Protein AF-A0A351FPG0-F1 (afdb_monomer)

Foldseek 3Di:
DDDPPVPVLVVQVVVVVLVVVVVVPFDNPWDWDKDFDADPNDGQFIWIDTPQKIWTQGPVQQKIWIAHNVRDTPDIDHNVRGPDDPPDPDD

Structure (mmCIF, N/CA/C/O backbone):
data_AF-A0A351FPG0-F1
#
_entry.id   AF-A0A351FPG0-F1
#
loop_
_atom_site.group_PDB
_atom_site.id
_atom_site.type_symbol
_atom_site.label_atom_id
_atom_site.label_alt_id
_atom_site.label_comp_id
_atom_site.label_asym_id
_atom_site.label_entity_id
_atom_site.label_seq_id
_atom_site.pdbx_PDB_ins_code
_atom_site.Cartn_x
_atom_site.Cartn_y
_atom_site.Cartn_z
_atom_site.occupancy
_atom_site.B_iso_or_equiv
_atom_site.auth_seq_id
_atom_site.auth_comp_id
_atom_site.auth_asym_id
_atom_site.auth_atom_id
_atom_site.pdbx_PDB_model_num
ATOM 1 N N . MET A 1 1 ? 14.680 13.300 -21.858 1.00 40.03 1 MET A N 1
ATOM 2 C CA . MET A 1 1 ? 13.854 14.024 -20.872 1.00 40.03 1 MET A CA 1
ATOM 3 C C . MET A 1 1 ? 13.135 12.968 -20.057 1.00 40.03 1 MET A C 1
ATOM 5 O O . MET A 1 1 ? 12.169 12.394 -20.536 1.00 40.03 1 MET A O 1
ATOM 9 N N . SER A 1 2 ? 13.717 12.577 -18.926 1.00 39.22 2 SER A N 1
ATOM 10 C CA . SER A 1 2 ? 13.347 11.348 -18.221 1.00 39.22 2 SER A CA 1
ATOM 11 C C . SER A 1 2 ? 12.521 11.668 -16.974 1.00 39.22 2 SER A C 1
ATOM 13 O O . SER A 1 2 ? 13.051 12.222 -16.024 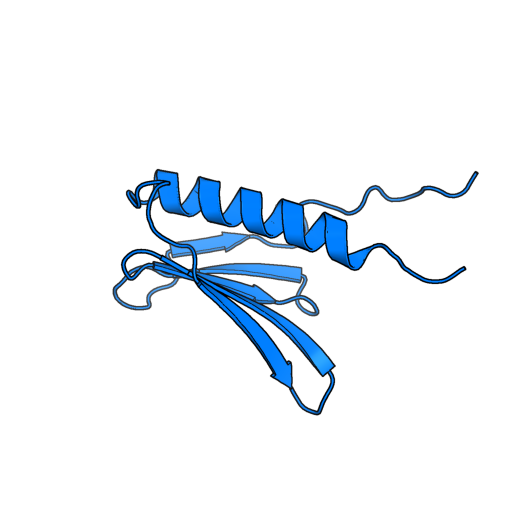1.00 39.22 2 SER A O 1
ATOM 15 N N . HIS A 1 3 ? 11.244 11.278 -17.009 1.00 45.47 3 HIS A N 1
ATOM 16 C CA . HIS A 1 3 ? 10.529 10.613 -15.912 1.00 45.47 3 HIS A CA 1
ATOM 17 C C . HIS A 1 3 ? 10.473 11.300 -14.526 1.00 45.47 3 HIS A C 1
ATOM 19 O O . HIS A 1 3 ? 10.747 10.677 -13.506 1.00 45.47 3 HIS A O 1
ATOM 25 N N . ASP A 1 4 ? 9.951 12.525 -14.448 1.00 47.06 4 ASP A N 1
ATOM 26 C CA . ASP A 1 4 ? 9.459 13.114 -13.182 1.00 47.06 4 ASP A CA 1
ATOM 27 C C . ASP A 1 4 ? 8.016 12.650 -12.842 1.00 47.06 4 ASP A C 1
ATOM 29 O O . ASP A 1 4 ? 7.182 13.392 -12.328 1.00 47.06 4 ASP A O 1
ATOM 33 N N . GLN A 1 5 ? 7.679 11.399 -13.185 1.00 52.78 5 GLN A N 1
ATOM 34 C CA . GLN A 1 5 ? 6.313 10.846 -13.116 1.00 52.78 5 GLN A CA 1
ATOM 35 C C . GLN A 1 5 ? 6.020 10.083 -11.808 1.00 52.78 5 GLN A C 1
ATOM 37 O O . GLN A 1 5 ? 4.862 9.846 -11.469 1.00 52.78 5 GLN A O 1
ATOM 42 N N . HIS A 1 6 ? 7.048 9.766 -11.014 1.00 61.81 6 HIS A N 1
ATOM 43 C CA . HIS A 1 6 ? 6.890 9.100 -9.715 1.00 61.81 6 HIS A CA 1
ATOM 44 C C . HIS A 1 6 ? 6.149 9.929 -8.640 1.00 61.81 6 HIS A C 1
ATOM 46 O O . HIS A 1 6 ? 5.309 9.355 -7.942 1.00 61.81 6 HIS A O 1
ATOM 52 N N . PRO A 1 7 ? 6.400 11.245 -8.460 1.00 75.31 7 PRO A N 1
ATOM 53 C CA . PRO A 1 7 ? 5.831 11.999 -7.337 1.00 75.31 7 PRO A CA 1
ATOM 54 C C . PRO A 1 7 ? 4.303 12.125 -7.388 1.00 75.31 7 PRO A C 1
ATOM 56 O O . PRO A 1 7 ? 3.640 12.025 -6.354 1.00 75.31 7 PRO A O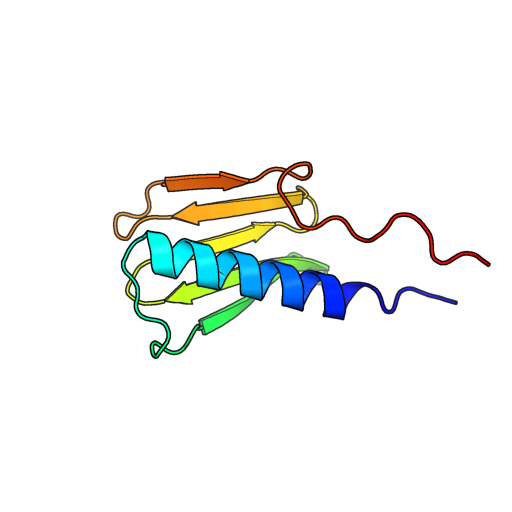 1
ATOM 59 N N . GLN A 1 8 ? 3.738 12.312 -8.586 1.00 79.75 8 GLN A N 1
ATOM 60 C CA . GLN A 1 8 ? 2.293 12.472 -8.781 1.00 79.75 8 GLN A CA 1
ATOM 61 C C . GLN A 1 8 ? 1.538 11.174 -8.498 1.00 79.75 8 GLN A C 1
ATOM 63 O O . GLN A 1 8 ? 0.562 11.186 -7.749 1.00 79.75 8 GLN A O 1
ATOM 68 N N . GLN A 1 9 ? 2.034 10.046 -9.013 1.00 83.69 9 GLN A N 1
ATOM 69 C CA . GLN A 1 9 ? 1.418 8.744 -8.772 1.00 83.69 9 GLN A CA 1
ATOM 70 C C . GLN A 1 9 ? 1.454 8.383 -7.281 1.00 83.69 9 GLN A C 1
ATOM 72 O O . GLN A 1 9 ? 0.453 7.937 -6.726 1.00 83.69 9 GLN A O 1
ATOM 77 N N . ILE A 1 10 ? 2.564 8.670 -6.589 1.00 87.69 10 ILE A N 1
ATOM 78 C CA . ILE A 1 10 ? 2.666 8.480 -5.133 1.00 87.69 10 ILE A CA 1
ATOM 79 C C . ILE A 1 10 ? 1.608 9.308 -4.392 1.00 87.69 10 ILE A C 1
ATOM 81 O O . ILE A 1 10 ? 0.969 8.798 -3.472 1.00 87.69 10 ILE A O 1
ATOM 85 N N . ALA A 1 11 ? 1.408 10.572 -4.775 1.00 88.75 11 ALA A N 1
ATOM 86 C CA . ALA A 1 11 ? 0.410 11.430 -4.141 1.00 88.75 11 ALA A CA 1
ATOM 87 C C . ALA A 1 11 ? -1.023 10.913 -4.360 1.00 88.75 11 ALA A C 1
ATOM 89 O O . ALA A 1 11 ? -1.824 10.915 -3.425 1.00 88.75 11 ALA A O 1
ATOM 90 N N . GLN A 1 12 ? -1.333 10.421 -5.562 1.00 89.75 12 GLN A N 1
ATOM 91 C CA . GLN A 1 12 ? -2.641 9.841 -5.869 1.00 89.75 12 GLN A CA 1
ATOM 92 C C . GLN A 1 12 ? -2.879 8.529 -5.110 1.00 89.75 12 GLN A C 1
ATOM 94 O O . GLN A 1 12 ? -3.950 8.348 -4.534 1.00 89.75 12 GLN A O 1
ATOM 99 N N . ILE A 1 13 ? -1.876 7.648 -5.042 1.00 92.75 13 ILE A N 1
ATOM 100 C CA . ILE A 1 13 ? -1.943 6.418 -4.242 1.00 92.75 13 ILE A CA 1
ATOM 101 C C . ILE A 1 13 ? -2.147 6.753 -2.766 1.00 92.75 13 ILE A C 1
ATOM 103 O O . ILE A 1 13 ? -3.014 6.165 -2.128 1.00 92.75 13 ILE A O 1
ATOM 107 N N . ARG A 1 14 ? -1.422 7.740 -2.226 1.00 92.19 14 ARG A N 1
ATOM 108 C CA . ARG A 1 14 ? -1.619 8.205 -0.846 1.00 92.19 14 ARG A CA 1
ATOM 109 C C . ARG A 1 14 ? -3.058 8.664 -0.615 1.00 92.19 14 ARG A C 1
ATOM 111 O O . ARG A 1 14 ? -3.667 8.257 0.366 1.00 92.19 14 ARG A O 1
ATOM 118 N N . HIS A 1 15 ? -3.611 9.470 -1.522 1.00 91.38 15 HIS A N 1
ATOM 119 C CA . HIS A 1 15 ? -4.991 9.940 -1.412 1.00 91.38 15 HIS A CA 1
ATOM 120 C C . HIS A 1 15 ? -6.001 8.782 -1.445 1.00 91.38 15 HIS A C 1
ATOM 122 O O . HIS A 1 15 ? -6.903 8.729 -0.610 1.00 91.38 15 HIS A O 1
ATOM 128 N N . LEU A 1 16 ? -5.814 7.826 -2.360 1.00 92.44 16 LEU A N 1
ATOM 129 C CA . LEU A 1 16 ? -6.646 6.628 -2.472 1.00 92.44 16 LEU A CA 1
ATOM 130 C C . LEU A 1 16 ? -6.589 5.774 -1.199 1.00 92.44 16 LEU A C 1
ATOM 132 O O .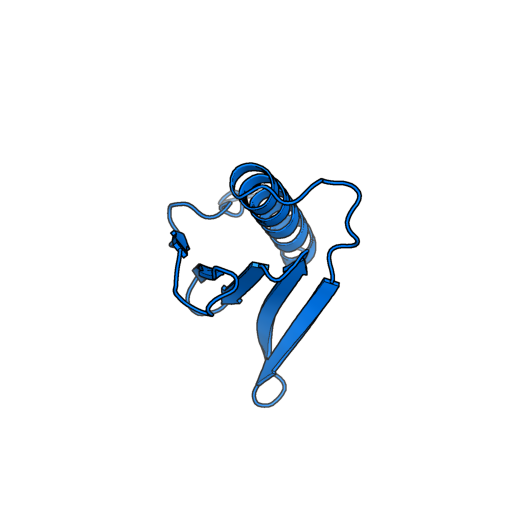 LEU A 1 16 ? -7.626 5.342 -0.698 1.00 92.44 16 LEU A O 1
ATOM 136 N N . VAL A 1 17 ? -5.389 5.580 -0.650 1.00 93.94 17 VAL A N 1
ATOM 137 C CA . VAL A 1 17 ? -5.167 4.846 0.598 1.00 93.94 17 VAL A CA 1
ATOM 138 C C . VAL A 1 17 ? -5.856 5.536 1.771 1.00 93.94 17 VAL A C 1
ATOM 140 O O . VAL A 1 17 ? -6.611 4.889 2.493 1.00 93.94 17 VAL A O 1
ATOM 143 N N . SER A 1 18 ? -5.661 6.847 1.939 1.00 92.19 18 SER A N 1
ATOM 144 C CA . SER A 1 18 ? -6.320 7.620 2.997 1.00 92.19 18 SER A CA 1
ATOM 145 C C . SER A 1 18 ? -7.845 7.550 2.892 1.00 92.19 18 SER A C 1
ATOM 147 O O . SER A 1 18 ? -8.517 7.319 3.896 1.00 92.19 18 SER A O 1
ATOM 149 N N . ALA A 1 19 ? -8.398 7.695 1.684 1.00 91.50 19 ALA A N 1
ATOM 150 C CA . ALA A 1 19 ? -9.837 7.594 1.461 1.00 91.50 19 ALA A CA 1
ATOM 151 C C . ALA A 1 19 ? -10.376 6.197 1.802 1.00 91.50 19 ALA A C 1
ATOM 153 O O . ALA A 1 19 ? -11.443 6.077 2.402 1.00 91.50 19 ALA A O 1
ATOM 154 N N . GLN A 1 20 ? -9.644 5.137 1.453 1.00 92.69 20 GLN A N 1
ATOM 155 C CA . GLN A 1 20 ? -10.063 3.773 1.756 1.00 92.69 20 GLN A CA 1
ATOM 156 C C . GLN A 1 20 ? -9.965 3.454 3.250 1.00 92.69 20 GLN A C 1
ATOM 158 O O . GLN A 1 20 ? -10.898 2.880 3.805 1.00 92.69 20 GLN A O 1
ATOM 163 N N . PHE A 1 21 ? -8.901 3.883 3.932 1.00 92.62 21 PHE A N 1
ATOM 164 C CA . PHE A 1 21 ? -8.802 3.745 5.386 1.00 92.62 21 PHE A CA 1
ATOM 165 C C . PHE A 1 21 ? -9.927 4.484 6.117 1.00 92.62 21 PHE A C 1
ATOM 167 O O . PHE A 1 21 ? -10.491 3.930 7.059 1.00 92.62 21 PHE A O 1
ATOM 174 N N . ALA A 1 22 ? -10.335 5.661 5.631 1.00 90.75 22 ALA A N 1
ATOM 175 C CA . ALA A 1 22 ? -11.496 6.370 6.165 1.00 90.75 22 ALA A CA 1
ATOM 176 C C . ALA A 1 22 ? -12.800 5.565 6.032 1.00 90.75 22 ALA A C 1
ATOM 178 O O . ALA A 1 22 ? -13.578 5.489 6.982 1.00 90.75 22 ALA A O 1
ATOM 179 N N . ARG A 1 23 ? -13.023 4.896 4.891 1.00 90.81 23 ARG A N 1
ATOM 180 C CA . ARG A 1 23 ? -14.185 4.004 4.698 1.00 90.81 23 ARG A CA 1
ATOM 181 C C . ARG A 1 23 ? -14.145 2.767 5.594 1.00 90.81 23 ARG A C 1
ATOM 183 O O . ARG A 1 23 ? -15.198 2.263 5.963 1.00 90.81 23 ARG A O 1
ATOM 190 N N . MET A 1 24 ? -12.949 2.296 5.941 1.00 89.56 24 MET A N 1
ATOM 191 C CA . MET A 1 24 ? -12.741 1.166 6.854 1.00 89.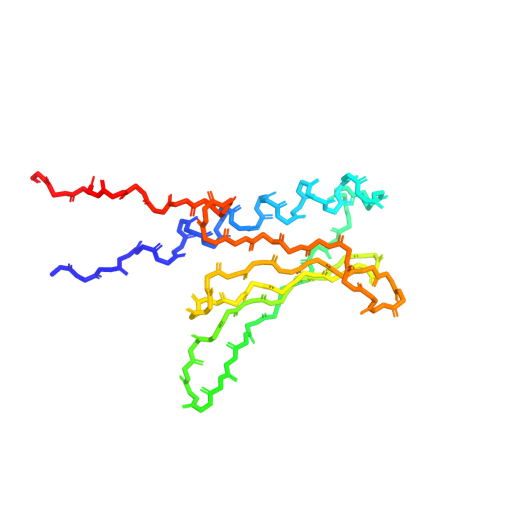56 24 MET A CA 1
ATOM 192 C C . MET A 1 24 ? -12.792 1.573 8.338 1.00 89.56 24 MET A C 1
ATOM 194 O O . MET A 1 24 ? -12.618 0.724 9.203 1.00 89.56 24 MET A O 1
ATOM 198 N N . GLY A 1 25 ? -13.073 2.847 8.643 1.00 89.00 25 GLY A N 1
ATOM 199 C CA . GLY A 1 25 ? -13.310 3.338 10.004 1.00 89.00 25 GLY A CA 1
ATOM 200 C C . GLY A 1 25 ? -12.117 4.027 10.672 1.00 89.00 25 GLY A C 1
ATOM 201 O O . GLY A 1 25 ? -12.259 4.510 11.794 1.00 89.00 25 GLY A O 1
ATOM 202 N N . CYS A 1 26 ? -10.964 4.137 10.001 1.00 86.81 26 CYS A N 1
ATOM 203 C CA . CYS A 1 26 ? -9.834 4.913 10.517 1.00 86.81 26 CYS A CA 1
ATOM 204 C C . CYS A 1 26 ? -10.058 6.418 10.326 1.00 86.81 26 CYS A C 1
ATOM 206 O O . CYS A 1 26 ? -10.384 6.889 9.241 1.00 86.81 26 CYS A O 1
ATOM 208 N N . GLN A 1 27 ? -9.850 7.198 11.383 1.00 76.06 27 GLN A N 1
ATOM 209 C CA . GLN A 1 27 ? -10.024 8.650 11.346 1.00 76.06 27 GLN A CA 1
ATOM 210 C C . GLN A 1 27 ? -8.850 9.356 10.632 1.00 76.06 27 GLN A C 1
ATOM 212 O O . GLN A 1 27 ? -7.710 8.896 10.724 1.00 76.06 27 GLN A O 1
ATOM 217 N N . PRO A 1 28 ? -9.099 10.498 9.963 1.00 55.75 28 PRO A N 1
ATOM 218 C CA . PRO A 1 28 ? -8.094 11.225 9.179 1.00 55.75 28 PRO A CA 1
ATOM 219 C C . PRO A 1 28 ? -6.979 11.898 10.000 1.00 55.75 28 PRO A C 1
ATOM 221 O O . PRO A 1 28 ? -5.931 12.197 9.433 1.00 55.75 28 PRO A O 1
ATOM 224 N N . ASP A 1 29 ? -7.156 12.087 11.312 1.00 63.81 29 ASP A N 1
ATOM 225 C CA . ASP A 1 29 ? -6.133 12.682 12.195 1.00 63.81 29 ASP A CA 1
ATOM 226 C C . ASP A 1 29 ? -5.061 11.675 12.652 1.00 63.81 29 ASP A C 1
ATOM 228 O O . ASP A 1 29 ? -4.098 12.034 13.334 1.00 63.81 29 ASP A O 1
ATOM 232 N N . ALA A 1 30 ? -5.206 10.397 12.292 1.00 65.62 30 ALA A N 1
ATOM 233 C CA . ALA A 1 30 ? -4.203 9.388 12.584 1.00 65.62 30 ALA A CA 1
ATOM 234 C C . ALA A 1 30 ? -3.008 9.524 11.624 1.00 65.62 30 ALA A C 1
ATOM 236 O O . ALA A 1 30 ? -3.159 9.495 10.401 1.00 65.62 30 ALA A O 1
ATOM 237 N N . SER A 1 31 ? -1.798 9.642 12.181 1.00 81.75 31 SER A N 1
ATOM 238 C CA . SER A 1 31 ? -0.559 9.764 11.407 1.00 81.75 31 SER A CA 1
ATOM 239 C C . SER A 1 31 ? -0.337 8.542 10.510 1.00 81.75 31 SER A C 1
ATOM 241 O O . SER A 1 31 ? 0.064 7.477 10.982 1.00 81.75 31 SER A O 1
ATOM 243 N N . LEU A 1 32 ? -0.569 8.708 9.207 1.00 89.00 32 LEU A N 1
ATOM 244 C CA . LEU A 1 32 ? -0.280 7.699 8.192 1.00 89.00 32 LEU A CA 1
ATOM 245 C C . LEU A 1 32 ? 1.228 7.421 8.155 1.00 89.00 32 LEU A C 1
ATOM 247 O O . LEU A 1 32 ? 2.025 8.289 7.799 1.00 89.00 32 LEU A O 1
ATOM 251 N N . SER A 1 33 ? 1.625 6.202 8.510 1.00 92.44 33 SER A N 1
ATOM 252 C CA . SER A 1 33 ? 3.017 5.770 8.407 1.00 92.44 33 SER A CA 1
ATOM 253 C C . SER A 1 33 ? 3.300 5.236 7.007 1.00 92.44 33 SER A C 1
ATOM 255 O O . SER A 1 33 ? 2.562 4.385 6.510 1.00 92.44 33 SER A O 1
ATOM 257 N N . GLU A 1 34 ? 4.386 5.703 6.388 1.00 94.31 34 GLU A N 1
ATOM 258 C CA . GLU A 1 34 ? 4.855 5.239 5.081 1.00 94.31 34 GLU A CA 1
ATOM 259 C C . GLU A 1 34 ? 6.194 4.508 5.196 1.00 94.31 34 GLU A C 1
ATOM 261 O O . GLU A 1 34 ? 7.126 4.970 5.851 1.00 94.31 34 GLU A O 1
ATOM 266 N N . THR A 1 35 ? 6.319 3.374 4.509 1.00 95.44 35 THR A N 1
ATOM 267 C CA . THR A 1 35 ? 7.576 2.629 4.369 1.00 95.44 35 THR A CA 1
ATOM 268 C C . THR A 1 35 ? 7.849 2.355 2.893 1.00 95.44 35 THR A C 1
ATOM 270 O O . THR A 1 35 ? 6.986 1.826 2.191 1.00 95.44 35 THR A O 1
ATOM 273 N N . LEU A 1 36 ? 9.052 2.686 2.416 1.00 93.94 36 LEU A N 1
ATOM 274 C CA . LEU A 1 36 ? 9.505 2.306 1.075 1.00 93.94 36 LEU A CA 1
ATOM 275 C C . LEU A 1 36 ? 9.853 0.818 1.049 1.00 93.94 36 LEU A C 1
ATOM 277 O O . LEU A 1 36 ? 10.576 0.337 1.921 1.00 93.94 36 LEU A O 1
ATOM 281 N N . LEU A 1 37 ? 9.369 0.105 0.038 1.00 93.56 37 LEU A N 1
ATOM 282 C CA . LEU A 1 37 ? 9.722 -1.289 -0.191 1.00 93.56 37 LEU A CA 1
ATOM 283 C C . LEU A 1 37 ? 10.816 -1.344 -1.252 1.00 93.56 37 LEU A C 1
ATOM 285 O O . LEU A 1 37 ? 10.586 -0.977 -2.404 1.00 93.56 37 LEU A O 1
ATOM 289 N N . ILE A 1 38 ? 12.008 -1.778 -0.844 1.00 91.69 38 ILE A N 1
ATOM 290 C CA . ILE A 1 38 ? 13.173 -1.945 -1.714 1.00 91.69 38 ILE A CA 1
ATOM 291 C C . ILE A 1 38 ? 13.574 -3.419 -1.715 1.00 91.69 38 ILE A C 1
ATOM 293 O O . ILE A 1 38 ? 13.745 -4.010 -0.648 1.00 91.69 38 ILE A O 1
ATOM 297 N N . ARG A 1 39 ? 13.777 -4.005 -2.897 1.00 89.50 39 ARG A N 1
ATOM 298 C CA . ARG A 1 39 ? 14.297 -5.371 -3.057 1.00 89.50 39 ARG A CA 1
ATOM 299 C C . ARG A 1 39 ? 15.454 -5.358 -4.043 1.00 89.50 39 ARG A C 1
ATOM 301 O O . ARG A 1 39 ? 15.332 -4.820 -5.135 1.00 89.50 39 ARG A O 1
ATOM 308 N N . ASN A 1 40 ? 16.591 -5.938 -3.658 1.00 92.56 40 ASN A N 1
ATOM 309 C CA . ASN A 1 40 ? 17.810 -5.977 -4.481 1.00 92.56 40 ASN A CA 1
ATOM 310 C C . ASN A 1 40 ? 18.263 -4.593 -5.000 1.00 92.56 40 ASN A C 1
ATOM 312 O O . ASN A 1 40 ? 18.820 -4.493 -6.086 1.00 92.56 40 ASN A O 1
ATOM 316 N N . GLY A 1 41 ? 18.009 -3.523 -4.236 1.00 90.12 41 GLY A N 1
ATOM 317 C CA . GLY A 1 41 ? 18.330 -2.146 -4.632 1.00 90.12 41 GLY A CA 1
ATOM 318 C C . GLY A 1 41 ? 17.294 -1.464 -5.535 1.00 90.12 41 GLY A C 1
ATOM 319 O O . GLY A 1 41 ? 17.473 -0.295 -5.861 1.00 90.12 41 GLY A O 1
ATOM 320 N N . PHE A 1 42 ? 16.203 -2.143 -5.897 1.00 85.62 42 PHE A N 1
ATOM 321 C CA . PHE A 1 42 ? 15.137 -1.602 -6.741 1.00 85.62 42 PHE A CA 1
ATOM 322 C C . PHE A 1 42 ? 13.908 -1.212 -5.923 1.00 85.62 42 PHE A C 1
ATOM 324 O O . PHE A 1 42 ? 13.558 -1.878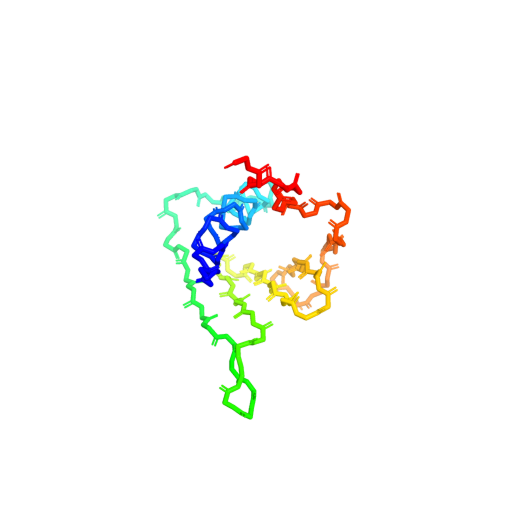 -4.947 1.00 85.62 42 PHE A O 1
ATOM 331 N N . TYR A 1 43 ? 13.255 -0.124 -6.329 1.00 87.88 43 TYR A N 1
ATOM 332 C CA . TYR A 1 43 ? 11.996 0.320 -5.742 1.00 87.88 43 TYR A CA 1
ATOM 333 C C . TYR A 1 43 ? 10.849 -0.593 -6.177 1.00 87.88 43 TYR A C 1
ATOM 335 O O . TYR A 1 43 ? 10.496 -0.624 -7.350 1.00 87.88 43 TYR A O 1
ATOM 343 N N . CYS A 1 44 ? 10.250 -1.295 -5.216 1.00 90.69 44 CYS A N 1
ATOM 344 C CA . CYS A 1 44 ? 9.138 -2.217 -5.455 1.00 90.69 44 CYS A CA 1
ATOM 345 C C . CYS A 1 44 ? 7.782 -1.610 -5.088 1.00 90.69 44 CYS A C 1
ATOM 347 O O . CYS A 1 44 ? 6.748 -2.140 -5.483 1.00 90.69 44 CYS A O 1
ATOM 349 N N . GLY A 1 45 ? 7.758 -0.517 -4.318 1.00 93.00 45 GLY A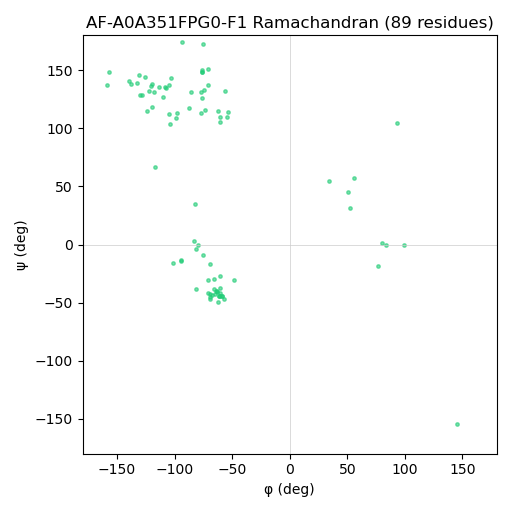 N 1
ATOM 350 C CA . GLY A 1 45 ? 6.508 0.117 -3.921 1.00 93.00 45 GLY A CA 1
ATOM 351 C C . GLY A 1 45 ? 6.524 0.731 -2.529 1.00 93.00 45 GLY A C 1
ATOM 352 O O . GLY A 1 45 ? 7.565 1.145 -2.009 1.00 93.00 45 GLY A O 1
ATOM 353 N N . ARG A 1 46 ? 5.343 0.845 -1.923 1.00 95.62 46 ARG A N 1
ATOM 354 C CA . ARG A 1 46 ? 5.143 1.499 -0.622 1.00 95.62 46 ARG A CA 1
ATOM 355 C C . ARG A 1 46 ? 4.156 0.730 0.228 1.00 95.62 46 ARG A C 1
ATOM 357 O O . ARG A 1 46 ? 3.117 0.294 -0.254 1.00 95.62 46 ARG A O 1
ATOM 364 N N . ARG A 1 47 ? 4.456 0.653 1.516 1.00 96.56 47 ARG A N 1
ATOM 365 C CA . ARG A 1 47 ? 3.514 0.217 2.537 1.00 96.56 47 ARG A CA 1
ATOM 366 C C . ARG A 1 47 ? 3.020 1.418 3.327 1.00 96.56 47 ARG A C 1
ATOM 368 O O . ARG A 1 47 ? 3.817 2.269 3.719 1.00 96.56 47 ARG A O 1
ATOM 375 N N . PHE A 1 48 ? 1.726 1.429 3.589 1.00 95.44 48 PHE A N 1
ATOM 376 C CA . PHE A 1 48 ? 1.013 2.423 4.367 1.00 95.44 48 PHE A CA 1
ATOM 377 C C . PHE A 1 48 ? 0.372 1.740 5.573 1.00 95.44 48 PHE A C 1
ATOM 379 O O . PHE A 1 48 ? -0.175 0.646 5.432 1.00 95.44 48 PHE A O 1
ATOM 386 N N . ARG A 1 49 ? 0.432 2.364 6.750 1.00 94.19 49 ARG A N 1
ATOM 387 C CA . ARG A 1 49 ? -0.208 1.847 7.969 1.00 94.19 49 ARG A CA 1
ATOM 388 C C . ARG A 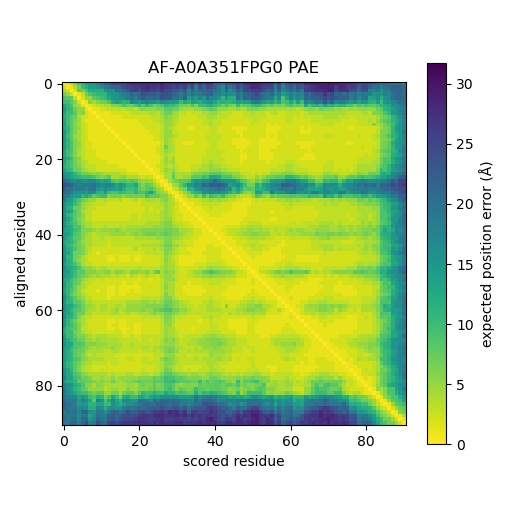1 49 ? -0.885 2.949 8.762 1.00 94.19 49 ARG A C 1
ATOM 390 O O . ARG A 1 49 ? -0.299 4.018 8.942 1.00 94.19 49 ARG A O 1
ATOM 397 N N . VAL A 1 50 ? -2.077 2.658 9.273 1.00 91.62 50 VAL A N 1
ATOM 398 C CA . VAL A 1 50 ? -2.829 3.542 10.172 1.00 91.62 50 VAL A CA 1
ATOM 399 C C . VAL A 1 50 ? -3.854 2.724 10.967 1.00 91.62 50 VAL A C 1
ATOM 401 O O . VAL A 1 50 ? -4.461 1.825 10.404 1.00 91.62 50 VAL A O 1
ATOM 404 N N . CYS A 1 51 ? -3.991 2.989 12.273 1.00 87.62 51 CYS A N 1
ATOM 405 C CA . CYS A 1 51 ? -4.874 2.264 13.211 1.00 87.62 51 CYS A CA 1
ATOM 406 C C . CYS A 1 51 ? -5.025 0.750 12.929 1.00 87.62 51 CYS A C 1
ATOM 408 O O . CYS A 1 51 ? -6.120 0.249 12.738 1.00 87.62 51 CYS A O 1
ATOM 410 N N . GLY A 1 52 ? -3.903 0.023 12.854 1.00 89.31 52 GLY A N 1
ATOM 411 C CA . GLY A 1 52 ? -3.893 -1.435 12.644 1.00 89.31 52 GLY A CA 1
ATOM 412 C C . GLY A 1 52 ? -4.171 -1.899 11.209 1.00 89.31 52 GLY A C 1
ATOM 413 O O . GLY A 1 52 ? -3.778 -3.006 10.854 1.00 89.31 52 GLY A O 1
ATOM 414 N N . LEU A 1 53 ? -4.749 -1.045 10.364 1.00 93.31 53 LEU A N 1
ATOM 415 C CA . LEU A 1 53 ? -4.941 -1.292 8.939 1.00 93.31 53 LEU A CA 1
ATOM 416 C C . LEU A 1 53 ? -3.631 -1.108 8.173 1.00 93.31 53 LEU A C 1
ATOM 418 O O . LEU A 1 53 ? -2.784 -0.264 8.499 1.00 93.31 53 LEU A O 1
ATOM 422 N N . GLU A 1 54 ? -3.486 -1.880 7.103 1.00 95.94 54 GLU A N 1
ATOM 423 C CA . GLU A 1 54 ? -2.327 -1.826 6.223 1.00 95.94 54 GLU A CA 1
ATOM 424 C C . GLU A 1 54 ? -2.763 -1.741 4.761 1.00 95.94 54 GLU A C 1
ATOM 426 O O . GLU A 1 54 ? -3.767 -2.315 4.349 1.00 95.94 54 GLU A O 1
ATOM 431 N N . ALA A 1 55 ? -1.988 -1.020 3.957 1.00 96.81 55 ALA A N 1
ATOM 432 C CA . ALA A 1 55 ? -2.090 -1.068 2.513 1.00 96.81 55 ALA A CA 1
ATOM 433 C C . ALA A 1 55 ? -0.699 -1.210 1.904 1.00 96.81 55 ALA A C 1
ATOM 435 O O . ALA A 1 55 ? 0.249 -0.563 2.352 1.00 96.81 55 ALA A O 1
ATOM 436 N N . VAL A 1 56 ? -0.565 -2.035 0.872 1.00 96.75 56 VAL A N 1
ATOM 437 C CA . VAL A 1 56 ? 0.692 -2.224 0.148 1.00 96.75 56 VAL A CA 1
ATOM 438 C C . VAL A 1 56 ? 0.459 -1.942 -1.323 1.00 96.75 56 VAL A C 1
ATOM 440 O O . VAL A 1 56 ? -0.291 -2.649 -1.995 1.00 96.75 56 VAL A O 1
ATOM 443 N N . TRP A 1 57 ? 1.107 -0.888 -1.809 1.00 95.75 57 TRP A N 1
ATOM 444 C CA . TRP A 1 57 ? 1.215 -0.595 -3.225 1.00 95.75 57 TRP A CA 1
ATOM 445 C C . TRP A 1 57 ? 2.434 -1.313 -3.789 1.00 95.75 57 TRP A C 1
ATOM 447 O O . TRP A 1 57 ? 3.561 -1.024 -3.385 1.00 95.75 57 TRP A O 1
ATOM 457 N N . PHE A 1 58 ? 2.185 -2.226 -4.715 1.00 93.31 58 PHE A N 1
ATOM 458 C CA . PHE A 1 58 ? 3.159 -2.974 -5.490 1.00 93.31 58 PHE A CA 1
ATOM 459 C C . PHE A 1 58 ? 3.303 -2.314 -6.864 1.00 93.31 58 PHE A C 1
ATOM 461 O O . PHE A 1 58 ? 2.373 -2.331 -7.672 1.00 93.31 58 PHE A O 1
ATOM 468 N N . PHE A 1 59 ? 4.446 -1.666 -7.098 1.00 87.94 59 PHE A N 1
ATOM 469 C CA . PHE A 1 59 ? 4.674 -0.849 -8.290 1.00 87.94 59 PHE A CA 1
ATOM 470 C C . PHE A 1 59 ? 4.781 -1.702 -9.558 1.00 87.94 59 PHE A C 1
ATOM 472 O O . PHE A 1 59 ? 4.135 -1.388 -10.554 1.00 87.94 59 PHE A O 1
ATOM 479 N N . GLU A 1 60 ? 5.556 -2.788 -9.514 1.00 85.31 60 GLU A N 1
ATOM 480 C CA . GLU A 1 60 ? 5.785 -3.667 -10.669 1.00 85.31 60 GLU A CA 1
ATOM 481 C C . GLU A 1 60 ? 4.518 -4.450 -11.036 1.00 85.31 60 GLU A C 1
ATOM 483 O O . GLU A 1 60 ? 4.146 -4.526 -12.206 1.00 85.31 60 GLU A O 1
ATOM 488 N N . GLU A 1 61 ? 3.808 -4.969 -10.034 1.00 88.31 61 GLU A N 1
ATOM 489 C CA . GLU A 1 61 ? 2.544 -5.683 -10.219 1.00 88.31 61 GLU A CA 1
ATOM 490 C C . GLU A 1 61 ? 1.359 -4.754 -10.526 1.00 88.31 61 GLU A C 1
ATOM 492 O O . GLU A 1 61 ? 0.283 -5.242 -10.861 1.00 88.31 61 GLU A O 1
ATOM 497 N N . GLN A 1 62 ? 1.536 -3.431 -10.423 1.00 90.00 62 GLN A N 1
ATOM 498 C CA . GLN A 1 62 ? 0.475 -2.428 -10.573 1.00 90.00 62 GLN A CA 1
ATOM 499 C C . GLN A 1 62 ? -0.756 -2.736 -9.706 1.00 90.00 62 GLN A C 1
ATOM 501 O O . GLN A 1 62 ? -1.897 -2.640 -10.156 1.00 90.00 62 GLN A O 1
ATOM 506 N N . GLN A 1 63 ? -0.519 -3.105 -8.447 1.00 94.38 63 GLN A N 1
ATOM 507 C CA . GLN A 1 63 ? -1.569 -3.490 -7.506 1.00 94.38 63 GLN A CA 1
ATOM 508 C C . GLN A 1 63 ? -1.497 -2.682 -6.219 1.00 94.38 63 GLN A C 1
ATOM 510 O O . GLN A 1 63 ? -0.419 -2.407 -5.698 1.00 94.38 63 GLN A O 1
ATOM 515 N N . LEU A 1 64 ? -2.656 -2.363 -5.651 1.00 96.44 64 LEU A N 1
ATOM 516 C CA . LEU A 1 64 ? -2.782 -1.859 -4.287 1.00 96.44 64 LEU A CA 1
ATOM 517 C C . LEU A 1 64 ? -3.646 -2.820 -3.483 1.00 96.44 64 LEU A C 1
ATOM 519 O O . LEU A 1 64 ? -4.813 -3.037 -3.798 1.00 96.44 64 LEU A O 1
ATOM 523 N N . LYS A 1 65 ? -3.070 -3.396 -2.433 1.00 97.38 65 LYS A N 1
ATOM 524 C CA . LYS A 1 65 ? -3.763 -4.333 -1.546 1.00 97.38 65 LYS A CA 1
ATOM 525 C C . LYS A 1 65 ? -4.037 -3.670 -0.215 1.00 97.38 65 LYS A C 1
ATOM 527 O O . LYS A 1 65 ? -3.137 -3.050 0.340 1.00 97.38 65 LYS A O 1
ATOM 532 N N . PHE A 1 66 ? -5.250 -3.835 0.288 1.00 96.62 66 PHE A N 1
ATOM 533 C CA . PHE A 1 66 ? -5.677 -3.396 1.607 1.00 96.62 66 PHE A CA 1
ATOM 534 C C . PHE A 1 66 ? -5.860 -4.606 2.507 1.00 96.62 66 PHE A C 1
ATOM 536 O O . PHE A 1 66 ? -6.465 -5.602 2.107 1.00 96.62 66 PHE A O 1
ATOM 543 N N . TYR A 1 67 ? -5.358 -4.491 3.726 1.00 96.12 67 TYR A N 1
ATOM 544 C CA . TYR A 1 67 ? -5.373 -5.526 4.739 1.00 96.12 67 TYR A CA 1
ATOM 545 C C . TYR A 1 67 ? -6.121 -5.022 5.972 1.00 96.12 67 TYR A C 1
ATOM 547 O O . TYR A 1 67 ? -5.927 -3.878 6.400 1.00 96.12 67 TYR A O 1
ATOM 555 N N . ALA A 1 68 ? -6.977 -5.880 6.522 1.00 92.81 68 ALA A N 1
ATOM 556 C CA . ALA A 1 68 ? -7.638 -5.646 7.798 1.00 92.81 68 ALA A CA 1
ATOM 557 C C . ALA A 1 68 ? -6.663 -5.873 8.969 1.00 92.81 68 ALA A C 1
ATOM 559 O O . ALA A 1 68 ? -5.545 -6.356 8.782 1.00 92.81 68 ALA A O 1
ATOM 560 N N . GLU A 1 69 ? -7.088 -5.541 10.189 1.00 91.81 69 GLU A N 1
ATOM 561 C CA . GLU A 1 69 ? -6.261 -5.670 11.400 1.00 91.81 69 GLU A CA 1
ATOM 562 C C . GLU A 1 69 ? -5.821 -7.116 11.689 1.00 91.81 69 GLU A C 1
ATOM 564 O O . GLU A 1 69 ? -4.767 -7.342 12.282 1.00 91.81 69 GLU A O 1
ATOM 569 N N . ASP A 1 70 ? -6.602 -8.102 11.240 1.00 92.62 70 ASP A N 1
ATOM 570 C CA . ASP A 1 70 ? -6.287 -9.529 11.362 1.00 92.62 70 ASP A CA 1
ATOM 571 C C . ASP A 1 70 ? -5.286 -10.029 10.300 1.00 92.62 70 ASP A C 1
ATOM 573 O O . ASP A 1 70 ? -4.923 -11.206 10.283 1.00 92.62 70 ASP A O 1
ATOM 577 N N . GLY A 1 71 ? -4.827 -9.141 9.412 1.00 91.44 71 GLY A N 1
ATOM 578 C CA . GLY A 1 71 ? -3.906 -9.446 8.321 1.00 91.44 71 GLY A CA 1
ATOM 579 C C . GLY A 1 71 ? -4.566 -10.075 7.091 1.00 91.44 71 GLY A C 1
ATOM 580 O O . GLY A 1 71 ? -3.866 -10.376 6.121 1.00 91.44 71 GLY A O 1
ATOM 581 N N . SER A 1 72 ? -5.887 -10.268 7.089 1.00 94.12 72 SER A N 1
ATOM 582 C CA . SER A 1 72 ? -6.617 -10.729 5.908 1.00 94.12 72 SER A CA 1
ATOM 583 C C . SER A 1 72 ? -6.680 -9.639 4.835 1.00 94.12 72 SER A C 1
ATOM 585 O O . SER A 1 72 ? -6.647 -8.441 5.122 1.00 94.12 72 SER A O 1
ATOM 587 N N . VAL A 1 73 ? -6.757 -10.049 3.567 1.00 95.88 73 VAL A N 1
ATOM 588 C CA . VAL A 1 73 ? -6.920 -9.113 2.448 1.00 95.88 73 VAL A CA 1
ATOM 589 C C . VAL A 1 73 ? -8.372 -8.649 2.407 1.00 95.88 73 VAL A C 1
ATOM 591 O O . VAL A 1 73 ? -9.266 -9.432 2.096 1.00 95.88 73 VAL A O 1
ATOM 594 N N . ALA A 1 74 ? -8.591 -7.366 2.678 1.00 94.31 74 ALA A N 1
ATOM 595 C CA . ALA A 1 74 ? -9.902 -6.734 2.604 1.00 94.31 74 ALA A CA 1
ATOM 596 C C . ALA A 1 74 ? -10.265 -6.342 1.164 1.00 94.31 74 ALA A C 1
ATOM 598 O O . ALA A 1 74 ? -11.418 -6.457 0.755 1.00 94.31 74 ALA A O 1
ATOM 599 N N . GLN A 1 75 ? -9.285 -5.869 0.387 1.00 94.88 75 GLN A N 1
ATOM 600 C CA . GLN A 1 75 ? -9.497 -5.446 -0.996 1.00 94.88 75 GLN A CA 1
ATOM 601 C C . GLN A 1 75 ? -8.199 -5.503 -1.803 1.00 94.88 75 GLN A C 1
ATOM 603 O O . GLN A 1 75 ? -7.114 -5.249 -1.281 1.00 94.88 75 GLN A O 1
ATOM 608 N N . VAL A 1 76 ? -8.326 -5.777 -3.099 1.00 95.75 76 VAL A N 1
ATOM 609 C CA . VAL A 1 76 ? -7.260 -5.609 -4.090 1.00 95.75 76 VAL A CA 1
ATOM 610 C C . VAL A 1 76 ? -7.771 -4.658 -5.164 1.00 95.75 76 VAL A C 1
ATOM 612 O O . VAL A 1 76 ? -8.895 -4.817 -5.630 1.00 95.75 76 VAL A O 1
ATOM 615 N N . LEU A 1 77 ? -6.961 -3.661 -5.508 1.00 94.25 77 LEU A N 1
ATOM 616 C CA . LEU A 1 77 ? -7.152 -2.793 -6.663 1.00 94.25 77 LEU A CA 1
ATOM 617 C C . LEU A 1 77 ? -6.063 -3.115 -7.680 1.00 94.25 77 LEU A C 1
ATOM 619 O O . LEU A 1 77 ? -4.877 -3.097 -7.336 1.00 94.25 77 LEU A O 1
ATOM 623 N N . ASP A 1 78 ? -6.471 -3.404 -8.909 1.00 91.94 78 ASP A N 1
ATOM 624 C CA . ASP A 1 78 ? -5.569 -3.662 -10.029 1.00 91.94 78 ASP A CA 1
ATOM 625 C C . ASP A 1 78 ? -5.312 -2.378 -10.827 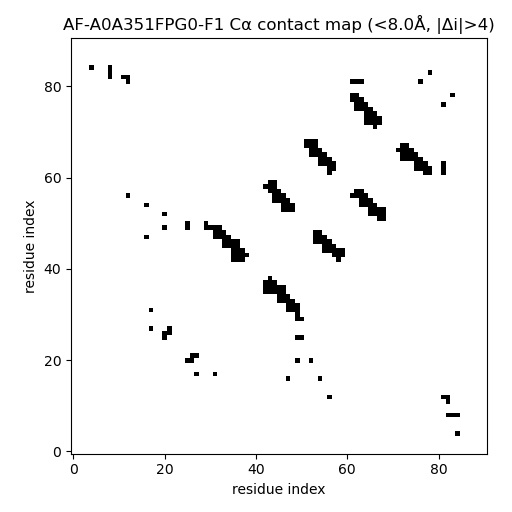1.00 91.94 78 ASP A C 1
ATOM 627 O O . ASP A 1 78 ? -5.939 -1.343 -10.601 1.00 91.94 78 ASP A O 1
ATOM 631 N N . ALA A 1 79 ? -4.407 -2.442 -11.805 1.00 83.94 79 ALA A N 1
ATOM 632 C CA . ALA A 1 79 ? -3.988 -1.304 -12.629 1.00 83.94 79 ALA A CA 1
ATOM 6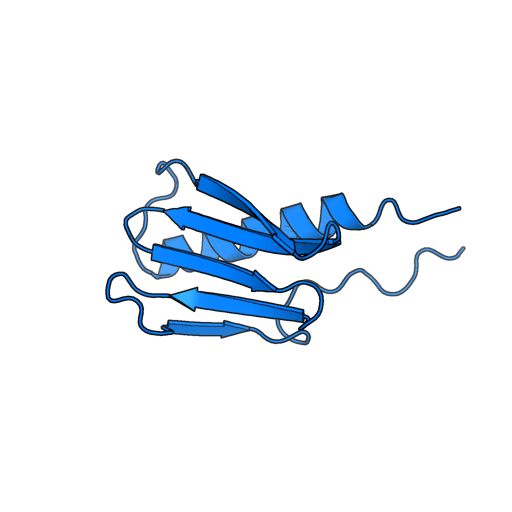33 C C . ALA A 1 79 ? -5.148 -0.473 -13.220 1.00 83.94 79 ALA A C 1
ATOM 635 O O . ALA A 1 79 ? -5.000 0.730 -13.427 1.00 83.94 79 ALA A O 1
ATOM 636 N N . ALA A 1 80 ? -6.291 -1.106 -13.503 1.00 83.19 80 ALA A N 1
ATOM 637 C CA . ALA A 1 80 ? -7.484 -0.442 -14.030 1.00 83.19 80 ALA A CA 1
ATOM 638 C C . ALA A 1 80 ? -8.185 0.463 -13.000 1.00 83.19 80 ALA A C 1
ATOM 640 O O . ALA A 1 80 ? -8.776 1.471 -13.381 1.00 83.19 80 ALA A O 1
ATOM 641 N N . ASP A 1 81 ? -8.095 0.118 -11.715 1.00 82.50 81 ASP A N 1
ATOM 642 C CA . ASP A 1 81 ? -8.698 0.851 -10.597 1.00 82.50 81 ASP A CA 1
ATOM 643 C C . ASP A 1 81 ? -7.717 1.837 -9.953 1.00 82.50 81 ASP A C 1
ATOM 645 O O . ASP A 1 81 ? -8.101 2.704 -9.161 1.00 82.50 81 ASP A O 1
ATOM 649 N N . LEU A 1 82 ? -6.428 1.690 -10.267 1.00 82.31 82 LEU A N 1
ATOM 650 C CA . LEU A 1 82 ? -5.402 2.605 -9.810 1.00 82.31 82 LEU A CA 1
ATOM 651 C C . LEU A 1 82 ? -5.441 3.913 -10.604 1.00 82.31 82 LEU A C 1
ATOM 653 O O . LEU A 1 82 ? -5.773 3.922 -11.791 1.00 82.31 82 LEU A O 1
ATOM 657 N N . PRO A 1 83 ? -5.043 5.031 -9.973 1.00 74.69 83 PRO A N 1
ATOM 658 C CA . PRO A 1 83 ? -4.834 6.282 -10.675 1.00 74.69 83 PRO A CA 1
ATOM 659 C C . PRO A 1 83 ? -3.851 6.044 -11.820 1.00 74.69 83 PRO A C 1
ATOM 661 O O . PRO A 1 83 ? -2.668 5.768 -11.596 1.00 74.69 83 PRO A O 1
ATOM 664 N N . GLN A 1 84 ? -4.354 6.108 -13.049 1.00 64.75 84 GLN A N 1
ATOM 665 C CA . GLN A 1 84 ? -3.502 6.022 -14.218 1.00 64.75 84 GLN A CA 1
ATOM 666 C C . GLN A 1 84 ? -2.705 7.317 -14.314 1.00 64.75 84 GLN A C 1
ATOM 668 O O . GLN A 1 84 ? -3.246 8.416 -14.145 1.00 64.75 84 GLN A O 1
ATOM 673 N N . LEU A 1 85 ? -1.415 7.196 -14.624 1.00 53.59 85 LEU A N 1
ATOM 674 C CA . LEU A 1 85 ? -0.706 8.329 -15.198 1.00 53.59 85 LEU A CA 1
ATOM 675 C C . LEU A 1 85 ? -1.491 8.740 -16.450 1.00 53.59 85 LEU A C 1
ATOM 677 O O . LEU A 1 85 ? -1.839 7.853 -17.235 1.00 53.59 85 LEU A O 1
ATOM 681 N N . PRO A 1 86 ? -1.792 10.033 -16.662 1.00 46.75 86 PRO A N 1
ATOM 682 C CA . PRO A 1 86 ? -2.332 10.453 -17.941 1.00 46.75 86 PRO A CA 1
ATOM 683 C C . PRO A 1 86 ? -1.368 9.964 -19.021 1.00 46.75 86 PRO A C 1
ATOM 685 O O . PRO A 1 86 ? -0.199 10.362 -19.064 1.00 46.75 86 PRO A O 1
ATOM 688 N N . ALA A 1 87 ? -1.845 9.037 -19.853 1.00 47.06 87 ALA A N 1
ATOM 689 C CA . ALA A 1 87 ? -1.141 8.644 -21.051 1.00 47.06 87 ALA A CA 1
ATOM 690 C C . ALA A 1 87 ? -1.027 9.917 -21.891 1.00 47.06 87 ALA A C 1
ATOM 692 O O . ALA A 1 87 ? -2.032 10.408 -22.396 1.00 47.06 87 ALA A O 1
ATOM 693 N N . ASN A 1 88 ? 0.193 10.442 -22.002 1.00 48.75 88 ASN A N 1
ATOM 694 C CA . ASN A 1 88 ? 0.586 11.571 -22.841 1.00 48.75 88 ASN A CA 1
ATOM 695 C C . ASN A 1 88 ? 0.570 12.977 -22.190 1.00 48.75 88 ASN A C 1
ATOM 697 O O . ASN A 1 88 ? -0.451 13.652 -22.109 1.00 48.75 88 ASN A O 1
ATOM 701 N N . GLN A 1 89 ? 1.769 13.476 -21.871 1.00 48.12 89 GLN A N 1
ATOM 702 C CA . GLN A 1 89 ? 2.155 14.859 -22.176 1.00 48.12 89 GLN A CA 1
ATOM 703 C C . GLN A 1 89 ? 3.343 14.814 -23.151 1.00 48.12 89 GLN A C 1
ATOM 705 O O . GLN A 1 89 ? 4.472 15.135 -22.791 1.00 48.12 89 GLN A O 1
ATOM 710 N N . ALA A 1 90 ? 3.102 14.331 -24.371 1.00 41.25 90 ALA A N 1
ATOM 711 C CA . ALA A 1 90 ? 3.913 14.673 -25.530 1.00 41.25 90 ALA A CA 1
ATOM 712 C C . ALA A 1 90 ? 3.109 15.672 -26.367 1.00 41.25 90 ALA A C 1
ATOM 714 O O . ALA A 1 90 ? 2.136 15.304 -27.031 1.00 41.25 90 ALA A O 1
ATOM 715 N N . ALA A 1 91 ? 3.509 16.934 -26.271 1.00 36.84 91 ALA A N 1
ATOM 716 C CA . ALA A 1 91 ? 3.277 17.983 -27.250 1.00 36.84 91 ALA A CA 1
ATOM 717 C C . ALA A 1 91 ? 4.563 18.812 -27.320 1.00 36.84 91 ALA A C 1
ATOM 719 O O . ALA A 1 91 ? 5.120 19.098 -26.233 1.00 36.84 91 ALA A O 1
#

Secondary structure (DSSP, 8-state):
---TTHHHHHHHHHHHHHHHHHHTT--TTS--EEEEEEETTEEEEEEEEETTEEEEEETTTTEEEEE-TTS-EEEEE-TTTS----S----

Mean predicted aligned error: 7.0 Å

pLDDT: mean 83.2, std 16.78, range [36.84, 97.38]

Nearest PDB structures (foldseek):
  1q7f-assembly1_A  TM=8.261E-01  e=1.419E+00  Drosophila melanogaster
  6fpt-assembly2_B  TM=8.602E-01  e=2.412E+00  Danio rerio
  8etk-assembly1_A  TM=4.008E-01  e=6.213E-01  Lactobacillus gasseri
  8suc-assembly1_A  TM=4.416E-01  e=2.412E+00  Caenorhabditis elegans
  8so9-assembly1_B  TM=2.604E-01  e=3.644E+00  Sus scrofa

Sequence (91 aa):
MSHDQHPQQIAQIRHLVSAQFARMGCQPDASLSETLLIRNGFYCGRRFRVCGLEAVWFFEEQQLKFYAEDGSVAQVLDAADLPQLPANQAA

Solvent-accessible surface area (backbone atoms only — not comparable to full-atom values): 5530 Å² total; per-residue (Å²): 139,82,78,87,59,62,66,60,51,53,52,50,50,50,51,53,49,54,55,50,41,43,75,74,69,43,63,86,86,56,76,72,43,78,43,82,40,68,56,96,89,38,84,42,33,39,38,39,38,45,92,68,30,38,34,40,38,34,58,84,79,37,31,40,37,31,28,40,70,87,67,47,79,72,46,77,39,47,59,89,74,42,85,66,76,75,87,74,91,82,128

Radius of gyration: 13.93 Å; Cα contacts (8 Å, |Δi|>4): 123; chains: 1; bounding box: 32×29×40 Å